Protein AF-A0A7C8NT06-F1 (afdb_monomer_lite)

Sequence (130 aa):
MTVEQVPHWVQPSHPNFITIKTYKEGSFSKYASASNPVPANTVVADFSAATPASEKAYSSVQVSETDHIELNSDLLYANHSCNPNVVFDTDKGEVRTGARYVPTKVLSGQFINSHIRRLQEKRDAAAGKA

Secondary structure (DSSP, 8-state):
--------S-SSSSTTTEEEEE-SSSTT-EEEEESS---TT-EEEESTT-EEESS--SSEEE-SSS-EEE--SGGGG----SS-SEEEETTTTEEEE-GGGS-HHHHHHS-TTHHHHHHHHHHHHHHTT-

Foldseek 3Di:
DAPDDDQPDDPQPQVQFWHKDACDDDPLRIAIDGPDDDDFFDWRFFQPVKDWDPDDHPQWDDLAPRTIIRSSHRCSRHDDDPQDQWDCDSVRRTIGGDPVPCDVVNCVVVPPCPRVVVVVVVVVVVVVPD

Radius of gyration: 16.79 Å; chains: 1; bounding box: 44×28×47 Å

Structure (mmCIF, N/CA/C/O backbone):
data_AF-A0A7C8NT06-F1
#
_entry.id   AF-A0A7C8NT06-F1
#
loop_
_atom_site.group_PDB
_atom_site.id
_atom_site.type_symbol
_atom_site.label_atom_id
_atom_site.label_alt_id
_atom_site.label_comp_id
_atom_site.label_asym_id
_atom_site.label_entity_id
_atom_site.label_seq_id
_atom_site.pdbx_PDB_ins_code
_atom_site.Cartn_x
_atom_site.Cartn_y
_atom_site.Cartn_z
_atom_site.occupancy
_atom_site.B_iso_or_equiv
_atom_site.auth_seq_id
_atom_site.auth_comp_id
_atom_site.auth_asym_id
_atom_site.auth_atom_id
_atom_site.pdbx_PDB_model_num
ATOM 1 N N . MET A 1 1 ? 0.494 15.078 12.364 1.00 44.00 1 MET A N 1
ATOM 2 C CA . MET A 1 1 ? 1.936 15.345 12.174 1.00 44.00 1 MET A CA 1
ATOM 3 C C . MET A 1 1 ? 2.430 14.355 11.132 1.00 44.00 1 MET A C 1
ATOM 5 O O . MET A 1 1 ? 2.066 13.193 11.230 1.00 44.00 1 MET A O 1
ATOM 9 N N . THR A 1 2 ? 3.131 14.787 10.085 1.00 51.34 2 THR A N 1
ATOM 10 C CA . THR A 1 2 ? 3.695 13.856 9.096 1.00 51.34 2 THR A CA 1
ATOM 11 C C . THR A 1 2 ? 4.958 13.250 9.687 1.00 51.34 2 THR A C 1
ATOM 13 O O . THR A 1 2 ? 5.985 13.921 9.743 1.00 51.34 2 THR A O 1
ATOM 16 N N . VAL A 1 3 ? 4.879 12.013 10.170 1.00 61.81 3 VAL A N 1
ATOM 17 C CA . VAL A 1 3 ? 6.087 11.218 10.395 1.00 61.81 3 VAL A CA 1
ATOM 18 C C . VAL A 1 3 ? 6.609 10.867 9.006 1.00 61.81 3 VAL A C 1
ATOM 20 O O . VAL A 1 3 ? 5.952 10.143 8.260 1.00 61.81 3 VAL A O 1
ATOM 23 N N . GLU A 1 4 ? 7.714 11.487 8.598 1.00 69.81 4 GLU A N 1
ATOM 24 C CA . GLU A 1 4 ? 8.359 11.152 7.332 1.00 69.81 4 GLU A CA 1
ATOM 25 C C . GLU A 1 4 ? 9.043 9.793 7.486 1.00 69.81 4 GLU A C 1
ATOM 27 O O . GLU A 1 4 ? 9.949 9.628 8.303 1.00 69.81 4 GLU A O 1
ATOM 32 N N . GLN A 1 5 ? 8.577 8.806 6.723 1.00 78.19 5 GLN A N 1
ATOM 33 C CA . GLN A 1 5 ? 9.195 7.488 6.684 1.00 78.19 5 GLN A CA 1
ATOM 34 C C . GLN A 1 5 ? 10.510 7.577 5.906 1.00 78.19 5 GLN A C 1
ATOM 36 O O . GLN A 1 5 ? 10.507 7.818 4.697 1.00 78.19 5 GLN A O 1
ATOM 41 N N . VAL A 1 6 ? 11.634 7.360 6.594 1.00 84.94 6 VAL A N 1
ATOM 42 C CA . VAL A 1 6 ? 12.932 7.141 5.947 1.00 84.94 6 VAL A CA 1
ATOM 43 C C . VAL A 1 6 ? 12.987 5.671 5.518 1.00 84.94 6 VAL A C 1
ATOM 45 O O . VAL A 1 6 ? 12.918 4.792 6.385 1.00 84.94 6 VAL A O 1
ATOM 48 N N . PRO A 1 7 ? 13.086 5.369 4.208 1.00 90.38 7 PRO A N 1
ATOM 49 C CA . PRO A 1 7 ? 13.133 3.990 3.745 1.00 90.38 7 PRO A CA 1
ATOM 50 C C . PRO A 1 7 ? 14.319 3.244 4.353 1.00 90.38 7 PRO A C 1
ATOM 52 O O . PRO A 1 7 ? 15.468 3.652 4.200 1.00 90.38 7 PRO A O 1
ATOM 55 N N . HIS A 1 8 ? 14.021 2.143 5.032 1.00 91.94 8 HIS A N 1
ATOM 56 C CA . HIS A 1 8 ? 15.000 1.269 5.686 1.00 91.94 8 HIS A CA 1
ATOM 57 C C . HIS A 1 8 ? 14.968 -0.163 5.122 1.00 91.94 8 HIS A C 1
ATOM 59 O O . HIS A 1 8 ? 15.708 -1.032 5.578 1.00 91.94 8 HIS A O 1
ATOM 65 N N . TRP A 1 9 ? 14.112 -0.415 4.130 1.00 93.12 9 TRP A N 1
ATOM 66 C CA . TRP A 1 9 ? 14.006 -1.676 3.401 1.00 93.12 9 TRP A CA 1
ATOM 67 C C . TRP A 1 9 ? 14.898 -1.688 2.157 1.00 93.12 9 TRP A C 1
ATOM 69 O O . TRP A 1 9 ? 15.344 -0.652 1.661 1.00 93.12 9 TRP A O 1
ATOM 79 N N . VAL A 1 10 ? 15.120 -2.885 1.612 1.00 91.19 10 VAL A N 1
ATOM 80 C CA . VAL A 1 10 ? 15.767 -3.059 0.307 1.00 91.19 10 VAL A CA 1
ATOM 81 C C . VAL A 1 10 ? 14.896 -2.430 -0.776 1.00 91.19 10 VAL A C 1
ATOM 83 O O . VAL A 1 10 ? 13.710 -2.735 -0.854 1.00 91.19 10 VAL A O 1
ATOM 86 N N . GLN A 1 11 ? 15.484 -1.586 -1.627 1.00 89.69 11 GLN A N 1
ATOM 87 C CA . GLN A 1 11 ? 14.797 -0.980 -2.769 1.00 89.69 11 GLN A CA 1
ATOM 88 C C . GLN A 1 11 ? 15.339 -1.533 -4.106 1.00 89.69 11 GLN A C 1
ATOM 90 O O . GLN A 1 11 ? 16.541 -1.415 -4.353 1.00 89.69 11 GLN A O 1
ATOM 95 N N . PRO A 1 12 ? 14.485 -2.086 -4.994 1.00 91.62 12 PRO A N 1
ATOM 96 C CA . PRO A 1 12 ? 13.050 -2.258 -4.805 1.00 91.62 12 PRO A CA 1
ATOM 97 C C . PRO A 1 12 ? 12.717 -3.435 -3.870 1.00 91.62 12 PRO A C 1
ATOM 99 O O . PRO A 1 12 ? 13.288 -4.515 -3.977 1.00 91.62 12 PRO A O 1
ATOM 102 N N . SER A 1 13 ? 11.738 -3.232 -2.997 1.00 94.50 13 SER A N 1
ATOM 103 C CA . SER A 1 13 ? 11.180 -4.230 -2.071 1.00 94.50 13 SER A CA 1
ATOM 104 C C . SE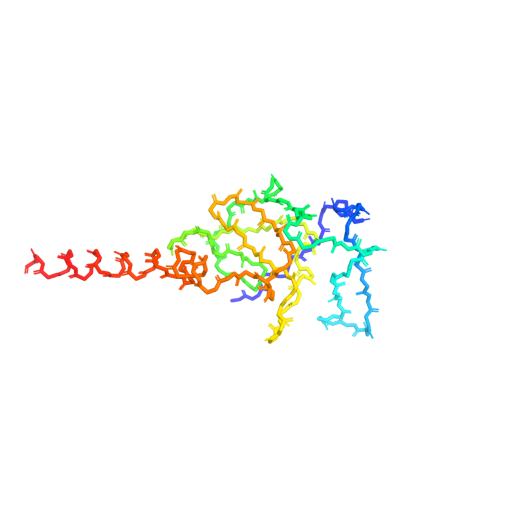R A 1 13 ? 10.423 -5.347 -2.793 1.00 94.50 13 SER A C 1
ATOM 106 O O . SER A 1 13 ? 10.355 -6.467 -2.302 1.00 94.50 13 SER A O 1
ATOM 108 N N . HIS A 1 14 ? 9.884 -5.053 -3.981 1.00 94.25 14 HIS A N 1
ATOM 109 C CA . HIS A 1 14 ? 9.115 -5.984 -4.809 1.00 94.25 14 HIS A CA 1
ATOM 110 C C . HIS A 1 14 ? 9.654 -5.980 -6.253 1.00 94.25 14 HIS A C 1
ATOM 112 O O . HIS A 1 14 ? 8.963 -5.526 -7.171 1.00 94.25 14 HIS A O 1
ATOM 118 N N . PRO A 1 15 ? 10.892 -6.461 -6.486 1.00 92.06 15 PRO A N 1
ATOM 119 C CA . PRO A 1 15 ? 11.623 -6.276 -7.749 1.00 92.06 15 PRO A CA 1
ATOM 120 C C . PRO A 1 15 ? 10.926 -6.868 -8.979 1.00 92.06 15 PRO A C 1
ATOM 122 O O . PRO A 1 15 ? 11.155 -6.410 -10.094 1.00 92.06 15 PRO A O 1
ATOM 125 N N . ASN A 1 16 ? 10.068 -7.872 -8.786 1.00 91.94 16 ASN A N 1
ATOM 126 C CA . ASN A 1 16 ? 9.370 -8.553 -9.878 1.00 91.94 16 ASN A CA 1
ATOM 127 C C . ASN A 1 16 ? 8.213 -7.735 -10.469 1.00 91.94 16 ASN A C 1
ATOM 129 O O . ASN A 1 16 ? 7.746 -8.056 -11.559 1.00 91.94 16 ASN A O 1
ATOM 133 N N . PHE A 1 17 ? 7.720 -6.726 -9.746 1.00 93.50 17 PHE A N 1
ATOM 134 C CA . PHE A 1 17 ? 6.528 -5.977 -10.147 1.00 93.50 17 PHE A CA 1
ATOM 135 C C . PHE A 1 17 ? 6.668 -4.468 -9.999 1.00 93.50 17 PHE A C 1
ATOM 137 O O . PHE A 1 17 ? 6.033 -3.740 -10.758 1.00 93.50 17 PHE A O 1
ATOM 144 N N . ILE A 1 18 ? 7.451 -3.981 -9.036 1.00 94.00 18 ILE A N 1
ATOM 145 C CA . ILE A 1 18 ? 7.495 -2.568 -8.661 1.00 94.00 18 ILE A CA 1
ATOM 146 C C . ILE A 1 18 ? 8.876 -1.992 -8.959 1.00 94.00 18 ILE A C 1
ATOM 148 O O . ILE A 1 18 ? 9.910 -2.515 -8.554 1.00 94.00 18 ILE A O 1
ATOM 152 N N . THR A 1 19 ? 8.884 -0.852 -9.639 1.00 94.50 19 THR A N 1
ATOM 153 C CA . THR A 1 19 ? 10.047 0.022 -9.799 1.00 94.50 19 THR A CA 1
ATOM 154 C C . THR A 1 19 ? 9.704 1.411 -9.277 1.00 94.50 19 THR A C 1
ATOM 156 O O . THR A 1 19 ? 8.618 1.930 -9.551 1.00 94.50 19 THR A O 1
ATOM 159 N N . ILE A 1 20 ? 10.637 2.038 -8.560 1.00 94.75 20 ILE A N 1
ATOM 160 C CA . ILE A 1 20 ? 10.482 3.407 -8.062 1.00 94.75 20 ILE A CA 1
ATOM 161 C C . ILE A 1 20 ? 11.117 4.398 -9.024 1.00 94.75 20 ILE A C 1
ATOM 163 O O . ILE A 1 20 ? 12.265 4.247 -9.435 1.00 94.75 20 ILE A O 1
ATOM 167 N N . LYS A 1 21 ? 10.351 5.428 -9.385 1.00 94.19 21 LYS A N 1
ATOM 168 C CA . LYS A 1 21 ? 10.781 6.496 -10.288 1.00 94.19 21 LYS A CA 1
ATOM 169 C C . LYS A 1 21 ? 10.697 7.840 -9.583 1.00 94.19 21 LYS A C 1
ATOM 171 O O . LYS A 1 21 ? 9.739 8.103 -8.863 1.00 94.19 21 LYS A O 1
ATOM 176 N N . THR A 1 22 ? 11.682 8.695 -9.834 1.00 94.75 22 THR A N 1
ATOM 177 C CA . THR A 1 22 ? 11.696 10.098 -9.406 1.00 94.75 22 THR A CA 1
ATOM 178 C C . THR A 1 22 ? 11.304 10.969 -10.603 1.00 94.75 22 THR A C 1
ATOM 180 O O . THR A 1 22 ? 11.871 10.794 -11.678 1.00 94.75 22 THR A O 1
ATOM 183 N N . TYR A 1 23 ? 10.335 11.878 -10.457 1.00 91.88 23 TYR A N 1
ATOM 184 C CA . TYR A 1 23 ? 9.879 12.760 -11.549 1.00 91.88 23 TYR A CA 1
ATOM 185 C C . TYR A 1 23 ? 10.267 14.234 -11.376 1.00 91.88 23 TYR A C 1
ATOM 187 O O . TYR A 1 23 ? 10.122 15.012 -12.316 1.00 91.88 23 TYR A O 1
ATOM 195 N N . LYS A 1 24 ? 10.731 14.630 -10.188 1.00 92.06 24 LYS A N 1
ATOM 196 C CA . LYS A 1 24 ? 11.224 15.981 -9.887 1.00 92.06 24 LYS A CA 1
ATOM 197 C C . LYS A 1 24 ? 12.176 15.953 -8.691 1.00 92.06 24 LYS A C 1
ATOM 199 O O . LYS A 1 24 ? 12.248 14.949 -7.997 1.00 92.06 24 LYS A O 1
ATOM 204 N N . GLU A 1 25 ? 12.838 17.064 -8.409 1.00 92.50 25 GLU A N 1
ATOM 205 C CA . GLU A 1 25 ? 13.602 17.242 -7.171 1.00 92.50 25 GLU A CA 1
ATOM 206 C C . GLU A 1 25 ? 12.689 17.579 -5.975 1.00 92.50 25 GLU A C 1
ATOM 208 O O . GLU A 1 25 ? 11.586 18.113 -6.139 1.00 92.50 25 GLU A O 1
ATOM 213 N N . GLY A 1 26 ? 13.160 17.286 -4.759 1.00 87.00 26 GLY A N 1
ATOM 214 C CA . GLY A 1 26 ? 12.484 17.641 -3.504 1.00 87.00 26 GLY A CA 1
ATOM 215 C C . GLY A 1 26 ? 11.385 16.667 -3.052 1.00 87.00 26 GLY A C 1
ATOM 216 O O . GLY A 1 26 ? 11.380 15.490 -3.414 1.00 87.00 26 GLY A O 1
ATOM 217 N N . SER A 1 27 ? 10.458 17.143 -2.213 1.00 83.62 27 SER A N 1
ATOM 218 C CA . SER A 1 27 ? 9.403 16.323 -1.594 1.00 83.62 27 SER A CA 1
ATOM 219 C C . SER A 1 27 ? 8.318 15.878 -2.583 1.00 83.62 27 SER A C 1
ATOM 221 O O . SER A 1 27 ? 8.031 16.555 -3.577 1.00 83.62 27 SER A O 1
ATOM 223 N N . PHE A 1 28 ? 7.670 14.744 -2.282 1.00 84.94 28 PHE A N 1
ATOM 224 C CA . PHE A 1 28 ? 6.600 14.150 -3.103 1.00 84.94 28 PHE A CA 1
ATOM 225 C C . PHE A 1 28 ? 7.021 13.933 -4.565 1.00 84.94 28 PHE A C 1
ATOM 227 O O . PHE A 1 28 ? 6.247 14.151 -5.495 1.00 84.94 28 PHE A O 1
ATOM 234 N N . SER A 1 29 ? 8.283 13.559 -4.768 1.00 90.94 29 SER A N 1
ATOM 235 C CA . SER A 1 29 ? 8.947 13.438 -6.069 1.00 90.94 29 SER A CA 1
ATOM 236 C C . SER A 1 29 ? 8.963 12.028 -6.645 1.00 90.94 29 SER A C 1
ATOM 238 O O . SER A 1 29 ? 9.413 11.839 -7.775 1.00 90.94 29 SER A O 1
ATOM 240 N N . LYS A 1 30 ? 8.511 11.031 -5.883 1.00 93.12 30 LYS A N 1
ATOM 241 C CA . LYS A 1 30 ? 8.633 9.614 -6.229 1.00 93.12 30 LYS A CA 1
ATOM 242 C C . LYS A 1 30 ? 7.272 8.975 -6.480 1.00 93.12 30 LYS A C 1
ATOM 244 O O . LYS A 1 30 ? 6.255 9.425 -5.954 1.00 93.12 30 LYS A O 1
ATOM 249 N N . TYR A 1 31 ? 7.260 7.930 -7.298 1.00 93.94 31 TYR A N 1
ATOM 250 C CA . TYR A 1 31 ? 6.083 7.102 -7.537 1.00 93.94 31 TYR A CA 1
ATOM 251 C C . TYR A 1 31 ? 6.473 5.660 -7.864 1.00 93.94 31 TYR A C 1
ATOM 253 O O . TYR A 1 31 ? 7.517 5.406 -8.475 1.00 93.94 31 TYR A O 1
ATOM 261 N N . ALA A 1 32 ? 5.609 4.726 -7.475 1.00 94.75 32 ALA A N 1
ATOM 262 C CA . ALA A 1 32 ? 5.689 3.327 -7.863 1.00 94.75 32 ALA A CA 1
ATOM 263 C C . ALA A 1 32 ? 5.115 3.116 -9.274 1.00 94.75 32 ALA A C 1
ATOM 265 O O . ALA A 1 32 ? 4.053 3.634 -9.626 1.00 94.75 32 ALA A O 1
ATOM 266 N N . SER A 1 33 ? 5.823 2.346 -10.095 1.00 94.25 33 SER A N 1
ATOM 267 C CA . SER A 1 33 ? 5.434 2.000 -11.462 1.00 94.25 33 SER A CA 1
ATOM 268 C C . SER A 1 33 ? 5.670 0.514 -11.699 1.00 94.25 33 SER A C 1
ATOM 270 O O . SER A 1 33 ? 6.612 -0.053 -11.148 1.00 94.25 33 SER A O 1
ATOM 272 N N . ALA A 1 34 ? 4.829 -0.112 -12.523 1.00 92.44 34 ALA A N 1
ATOM 273 C CA . ALA A 1 34 ? 5.037 -1.501 -12.896 1.00 92.44 34 ALA A CA 1
ATOM 274 C C . ALA A 1 34 ? 6.314 -1.647 -13.742 1.00 92.44 34 ALA A C 1
ATOM 276 O O . ALA A 1 34 ? 6.528 -0.867 -14.674 1.00 92.44 34 ALA A O 1
ATOM 277 N N . SER A 1 35 ? 7.142 -2.647 -13.440 1.00 87.62 35 SER A N 1
ATOM 278 C CA . SER A 1 35 ? 8.340 -2.992 -14.228 1.00 87.62 35 SER A CA 1
ATOM 279 C C . SER A 1 35 ? 7.998 -3.588 -15.599 1.00 87.62 35 SER A C 1
ATOM 281 O O . SER A 1 35 ? 8.758 -3.453 -16.555 1.00 87.62 35 SER A O 1
ATOM 283 N N . ASN A 1 36 ? 6.837 -4.232 -15.703 1.00 88.50 36 ASN A N 1
ATOM 284 C CA . ASN A 1 36 ? 6.341 -4.950 -16.875 1.00 88.50 36 ASN A CA 1
ATOM 285 C C . ASN A 1 36 ? 4.804 -4.918 -16.900 1.00 88.50 36 ASN A C 1
ATOM 287 O O . ASN A 1 36 ? 4.183 -4.603 -15.883 1.00 88.50 36 ASN A O 1
ATOM 291 N N . PRO A 1 37 ? 4.157 -5.260 -18.031 1.00 91.44 37 PRO A N 1
ATOM 292 C CA . PRO A 1 37 ? 2.719 -5.498 -18.048 1.00 91.44 37 PRO A CA 1
ATOM 293 C C . PRO A 1 37 ? 2.327 -6.540 -16.994 1.00 91.44 37 PRO A C 1
ATOM 295 O O . PRO A 1 37 ? 2.951 -7.600 -16.903 1.00 91.44 37 PRO A O 1
ATOM 298 N N . VAL A 1 38 ? 1.291 -6.235 -16.212 1.00 91.62 38 VAL A N 1
ATOM 299 C CA . VAL A 1 38 ? 0.765 -7.123 -15.170 1.00 91.62 38 VAL A CA 1
ATOM 300 C C . VAL A 1 38 ? -0.698 -7.447 -15.490 1.00 91.62 38 VAL A C 1
ATOM 302 O O . VAL A 1 38 ? -1.491 -6.514 -15.662 1.00 91.62 38 VAL A O 1
ATOM 305 N N . PRO A 1 39 ? -1.090 -8.732 -15.580 1.00 90.81 39 PRO A N 1
ATOM 306 C CA . PRO A 1 39 ? -2.486 -9.119 -15.774 1.00 90.81 39 PRO A CA 1
ATOM 307 C C . PRO A 1 39 ? -3.387 -8.587 -14.657 1.00 90.81 39 PRO A C 1
ATOM 309 O O . PRO A 1 39 ? -2.930 -8.389 -13.532 1.00 90.81 39 PRO A O 1
ATOM 312 N N . ALA A 1 40 ? -4.678 -8.394 -14.937 1.00 88.50 40 ALA A N 1
ATOM 313 C CA . ALA A 1 40 ? -5.661 -8.079 -13.900 1.00 88.50 40 ALA A CA 1
ATOM 314 C C . ALA A 1 40 ? -5.759 -9.216 -12.867 1.00 88.50 40 ALA A C 1
ATOM 316 O O . ALA A 1 40 ? -5.511 -10.373 -13.200 1.00 88.50 40 ALA A O 1
ATOM 317 N N . ASN A 1 41 ? -6.163 -8.891 -11.634 1.00 87.94 41 ASN A N 1
ATOM 318 C CA . ASN A 1 41 ? -6.309 -9.854 -10.543 1.00 87.94 41 ASN A CA 1
ATOM 319 C C . ASN A 1 41 ? -4.988 -10.558 -10.165 1.00 87.94 41 ASN A C 1
ATOM 321 O O . ASN A 1 41 ? -5.009 -11.699 -9.716 1.00 87.94 41 ASN A O 1
ATOM 325 N N . THR A 1 42 ? -3.844 -9.886 -10.307 1.00 92.88 42 THR A N 1
ATOM 326 C CA . THR A 1 42 ? -2.522 -10.400 -9.903 1.00 92.88 42 THR A CA 1
ATOM 327 C C . THR A 1 42 ? -2.104 -9.771 -8.582 1.00 92.88 42 THR A C 1
ATOM 329 O O . THR A 1 42 ? -2.204 -8.552 -8.442 1.00 92.88 42 THR A O 1
ATOM 332 N N . VAL A 1 43 ? -1.623 -10.573 -7.631 1.00 94.12 43 VAL A N 1
ATOM 333 C CA . VAL A 1 43 ? -0.988 -10.062 -6.405 1.00 94.12 43 VAL A CA 1
ATOM 334 C C . VAL A 1 43 ? 0.402 -9.552 -6.757 1.00 94.12 43 VAL A C 1
ATOM 336 O O . VAL A 1 43 ? 1.201 -10.297 -7.318 1.00 94.12 43 VAL A O 1
ATOM 339 N N . VAL A 1 44 ? 0.673 -8.283 -6.463 1.00 95.56 44 VAL A N 1
ATOM 340 C CA . VAL A 1 44 ? 1.943 -7.614 -6.797 1.00 95.56 44 VAL A CA 1
ATOM 341 C C . VAL A 1 44 ? 2.773 -7.248 -5.572 1.00 95.56 44 VAL A C 1
ATOM 343 O O . VAL A 1 44 ? 3.967 -6.990 -5.709 1.00 95.56 44 VAL A O 1
ATOM 346 N N . ALA A 1 45 ? 2.151 -7.232 -4.396 1.00 95.75 45 ALA A N 1
ATOM 347 C CA . ALA A 1 45 ? 2.796 -7.030 -3.107 1.00 95.75 45 ALA A CA 1
ATOM 348 C C . ALA A 1 45 ? 1.925 -7.614 -1.989 1.00 95.75 45 ALA A C 1
ATOM 350 O O . ALA A 1 45 ? 0.726 -7.828 -2.185 1.00 95.75 45 ALA A O 1
ATOM 351 N N . ASP A 1 46 ? 2.520 -7.820 -0.820 1.00 94.81 46 ASP A N 1
ATOM 352 C CA . ASP A 1 46 ? 1.830 -8.210 0.407 1.00 94.81 46 ASP A CA 1
ATOM 353 C C . ASP A 1 46 ? 2.262 -7.326 1.587 1.00 94.81 46 ASP A C 1
ATOM 355 O O . ASP A 1 46 ? 3.142 -6.471 1.463 1.00 94.81 46 ASP A O 1
ATOM 359 N N . PHE A 1 47 ? 1.583 -7.472 2.723 1.00 95.38 47 PHE A N 1
ATOM 360 C CA . PHE A 1 47 ? 1.840 -6.693 3.935 1.00 95.38 47 PHE A CA 1
ATOM 361 C C . PHE A 1 47 ? 2.770 -7.429 4.912 1.00 95.38 47 PHE A C 1
ATOM 363 O O . PHE A 1 47 ? 2.767 -7.123 6.100 1.00 95.38 47 PHE A O 1
ATOM 370 N N . SER A 1 48 ? 3.573 -8.397 4.456 1.00 95.12 48 SER A N 1
ATOM 371 C CA . SER A 1 48 ? 4.438 -9.198 5.342 1.00 95.12 48 SER A CA 1
ATOM 372 C C . SER A 1 48 ? 5.486 -8.375 6.099 1.00 95.12 48 SER A C 1
ATOM 374 O O . SER A 1 48 ? 5.858 -8.738 7.212 1.00 95.12 48 SER A O 1
ATOM 376 N N . ALA A 1 49 ? 5.939 -7.257 5.526 1.00 96.00 49 ALA A N 1
ATOM 377 C CA . ALA A 1 49 ? 6.865 -6.321 6.167 1.00 96.00 49 ALA A CA 1
ATOM 378 C C . ALA A 1 49 ? 6.167 -5.304 7.090 1.00 96.00 49 ALA A C 1
ATOM 380 O O . ALA A 1 49 ? 6.835 -4.513 7.764 1.00 96.00 49 ALA A O 1
ATOM 381 N N . ALA A 1 50 ? 4.833 -5.284 7.103 1.00 96.62 50 ALA A N 1
ATOM 382 C CA . ALA A 1 50 ? 4.094 -4.254 7.799 1.00 96.62 50 ALA A CA 1
ATOM 383 C C . ALA A 1 50 ? 4.169 -4.416 9.320 1.00 96.62 50 ALA A C 1
ATOM 385 O O . ALA A 1 50 ? 4.126 -5.521 9.861 1.00 96.62 50 ALA A O 1
ATOM 386 N N . THR A 1 51 ? 4.229 -3.289 10.021 1.00 96.38 51 THR A N 1
ATOM 387 C CA . THR A 1 51 ? 4.228 -3.237 11.488 1.00 96.38 51 THR A CA 1
ATOM 388 C C . THR A 1 51 ? 3.108 -2.336 11.986 1.00 96.38 51 THR A C 1
ATOM 390 O O . THR A 1 51 ? 2.773 -1.375 11.291 1.00 96.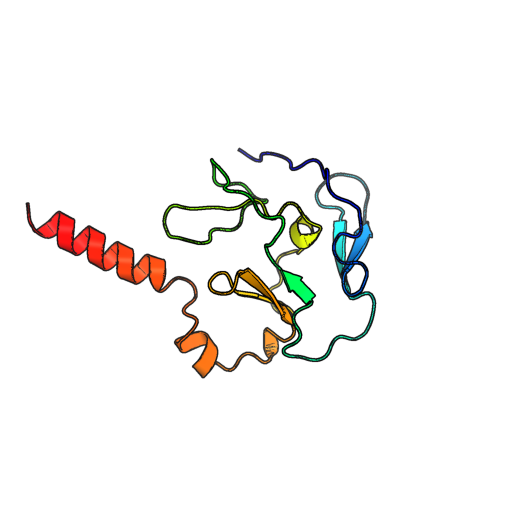38 51 THR A O 1
ATOM 393 N N . PRO A 1 52 ? 2.557 -2.569 13.192 1.00 96.31 52 PRO A N 1
ATOM 394 C CA . PRO A 1 52 ? 1.602 -1.647 13.794 1.00 96.31 52 PRO A CA 1
ATOM 395 C C . PRO A 1 52 ? 2.150 -0.217 13.836 1.00 96.31 52 PRO A C 1
ATOM 397 O O . PRO A 1 52 ? 3.297 0.008 14.225 1.00 96.31 52 PRO A O 1
ATOM 400 N N . ALA A 1 53 ? 1.325 0.743 13.438 1.00 93.94 53 ALA A N 1
ATOM 401 C CA . ALA A 1 53 ? 1.604 2.163 13.555 1.00 93.94 53 ALA A CA 1
ATOM 402 C C . ALA A 1 53 ? 0.907 2.693 14.809 1.00 93.94 53 ALA A C 1
ATOM 404 O O . ALA A 1 53 ? -0.296 2.503 14.981 1.00 93.94 53 ALA A O 1
ATOM 405 N N . SER A 1 54 ? 1.651 3.376 15.678 1.00 90.75 54 SER A N 1
ATOM 406 C CA . SER A 1 54 ? 1.088 3.962 16.900 1.00 90.75 54 SER A CA 1
ATOM 407 C C . SER A 1 54 ? 0.205 5.181 16.630 1.00 90.75 54 SER A C 1
ATOM 409 O O . SER A 1 54 ? -0.586 5.560 17.483 1.00 90.75 54 SER A O 1
ATOM 411 N N . GLU A 1 55 ? 0.358 5.814 15.465 1.00 89.12 55 GLU A N 1
ATOM 412 C CA . GLU A 1 55 ? -0.311 7.058 15.097 1.00 89.12 55 GLU A CA 1
ATOM 413 C C . GLU A 1 55 ? -0.710 7.035 13.619 1.00 89.12 55 GLU A C 1
ATOM 415 O O . GLU A 1 55 ? -0.006 6.480 12.771 1.00 89.12 55 GLU A O 1
ATOM 420 N N . LYS A 1 56 ? -1.810 7.716 13.284 1.00 90.19 56 LYS A N 1
ATOM 421 C CA . LYS A 1 56 ? -2.194 7.941 11.888 1.00 90.19 56 LYS A CA 1
ATOM 422 C C . LYS A 1 56 ? -1.198 8.889 11.216 1.00 90.19 56 LYS A C 1
ATOM 424 O O . LYS A 1 56 ? -1.088 10.061 11.581 1.00 90.19 56 LYS A O 1
ATOM 429 N N . ALA A 1 57 ? -0.567 8.410 10.154 1.00 89.12 57 ALA A N 1
ATOM 430 C CA . ALA A 1 57 ? 0.343 9.175 9.311 1.00 89.12 57 ALA A CA 1
ATOM 431 C C . ALA A 1 57 ? -0.083 9.124 7.838 1.00 89.12 57 ALA A C 1
ATOM 433 O O . ALA A 1 57 ? -0.904 8.300 7.438 1.00 89.12 57 ALA A O 1
ATOM 434 N N . TYR A 1 58 ? 0.506 10.003 7.023 1.00 87.94 58 TYR A N 1
ATOM 435 C CA . TYR A 1 58 ? 0.342 9.972 5.565 1.00 87.94 58 TYR A CA 1
ATOM 436 C C . TYR A 1 58 ? 0.786 8.626 4.962 1.00 87.94 58 TYR A C 1
ATOM 438 O O . TYR A 1 58 ? 0.185 8.162 4.001 1.00 87.94 58 TYR A O 1
ATOM 446 N N . SER A 1 59 ? 1.815 8.004 5.542 1.00 90.81 59 SER A N 1
ATOM 447 C CA . SER A 1 59 ? 2.360 6.701 5.146 1.00 90.81 59 SER A CA 1
ATOM 448 C C . SER A 1 59 ? 1.569 5.500 5.670 1.00 90.81 59 SER A C 1
ATOM 450 O O . SER A 1 59 ? 1.669 4.415 5.102 1.00 90.81 59 SER A O 1
ATOM 452 N N . SER A 1 60 ? 0.785 5.687 6.737 1.00 93.31 60 SER A N 1
ATOM 453 C CA . SER A 1 60 ? 0.092 4.586 7.401 1.00 93.31 60 SER A CA 1
ATOM 454 C C . SER A 1 60 ? -1.152 4.137 6.632 1.00 93.31 60 SER A C 1
ATOM 456 O O . SER A 1 60 ? -1.900 4.964 6.102 1.00 93.31 60 SER A O 1
ATOM 458 N N . VAL A 1 61 ? -1.437 2.838 6.661 1.00 93.38 61 VAL A N 1
ATOM 459 C CA . VAL A 1 61 ? -2.691 2.258 6.164 1.00 93.38 61 VAL A CA 1
ATOM 460 C C . VAL A 1 61 ? -3.544 1.827 7.346 1.00 93.38 61 VAL A C 1
ATOM 462 O O . VAL A 1 61 ? -3.079 1.102 8.219 1.00 93.38 61 VAL A O 1
ATOM 465 N N . GLN A 1 62 ? -4.798 2.269 7.373 1.00 92.19 62 GLN A N 1
ATOM 466 C CA . GLN A 1 62 ? -5.773 1.785 8.344 1.00 92.19 62 GLN A CA 1
ATOM 467 C C . GLN A 1 62 ? -6.208 0.366 7.960 1.00 92.19 62 GLN A C 1
ATOM 469 O O . GLN A 1 62 ? -6.675 0.156 6.842 1.00 92.19 62 GLN A O 1
ATOM 474 N N . VAL A 1 63 ? -6.058 -0.591 8.875 1.00 90.12 63 VAL A N 1
ATOM 475 C CA . VAL A 1 63 ? -6.411 -2.008 8.649 1.00 90.12 63 VAL A CA 1
ATOM 476 C C . VAL A 1 63 ? -7.554 -2.487 9.536 1.00 90.12 63 VAL A C 1
ATOM 478 O O . VAL A 1 63 ? -8.177 -3.501 9.239 1.00 90.12 63 VAL A O 1
ATOM 481 N N . SER A 1 64 ? -7.873 -1.739 10.592 1.00 84.50 64 SER A N 1
ATOM 482 C CA . SER A 1 64 ? -9.074 -1.915 11.410 1.00 84.50 64 SER A CA 1
ATOM 483 C C . SER A 1 64 ? -9.605 -0.542 11.845 1.00 84.50 64 SER A C 1
ATOM 485 O O . SER A 1 64 ? -9.070 0.494 11.459 1.00 84.50 64 SER A O 1
ATOM 487 N N . GLU A 1 65 ? -10.666 -0.488 12.649 1.00 78.62 65 GLU A N 1
ATOM 488 C CA . GLU A 1 65 ? -11.178 0.785 13.185 1.00 78.62 65 GLU A CA 1
ATOM 489 C C . GLU A 1 65 ? -10.141 1.591 13.959 1.00 78.62 65 GLU A C 1
ATOM 491 O O . GLU A 1 65 ? -10.087 2.814 13.835 1.00 78.62 65 GLU A O 1
ATOM 496 N N . THR A 1 66 ? -9.336 0.899 14.756 1.00 83.88 66 THR A N 1
ATOM 497 C CA . THR A 1 66 ? -8.389 1.507 15.689 1.00 83.88 66 THR A CA 1
ATOM 498 C C . THR A 1 66 ? -6.951 1.324 15.246 1.00 83.88 66 THR A C 1
ATOM 500 O O . THR A 1 66 ? -6.082 2.047 15.726 1.00 83.88 66 THR A O 1
ATOM 503 N N . ASP A 1 67 ? -6.702 0.392 14.325 1.00 89.62 67 ASP A N 1
ATOM 504 C CA . ASP A 1 67 ? -5.354 -0.057 14.028 1.00 89.62 67 ASP A CA 1
ATOM 505 C C . ASP A 1 67 ? -4.900 0.437 12.662 1.00 89.62 67 ASP A C 1
ATOM 507 O O . ASP A 1 67 ? -5.575 0.309 11.632 1.00 89.62 67 ASP A O 1
ATOM 511 N N . HIS A 1 68 ? -3.694 0.980 12.677 1.00 94.44 68 HIS A N 1
ATOM 512 C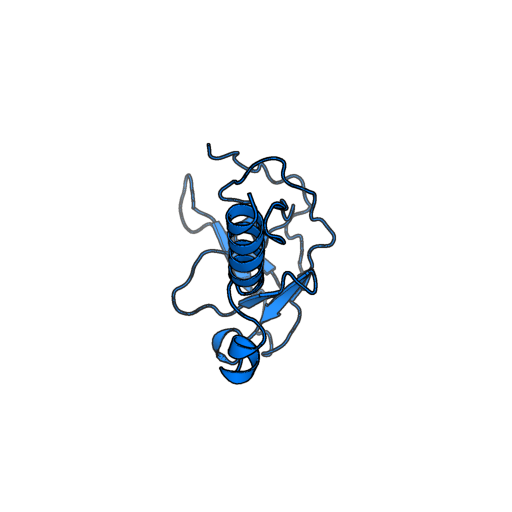 CA . HIS A 1 68 ? -2.950 1.365 11.500 1.00 94.44 68 HIS A CA 1
ATOM 513 C C . HIS A 1 68 ? -1.689 0.513 11.404 1.00 94.44 68 HIS A C 1
ATOM 515 O O . HIS A 1 68 ? -1.176 0.017 12.407 1.00 94.44 68 HIS A O 1
ATOM 521 N N . ILE A 1 69 ? -1.170 0.377 10.191 1.00 95.38 69 ILE A N 1
ATOM 522 C CA . ILE A 1 69 ? 0.134 -0.219 9.921 1.00 95.38 69 ILE A CA 1
ATOM 523 C C . ILE A 1 69 ? 1.002 0.745 9.125 1.00 95.38 69 ILE A C 1
ATOM 525 O O . ILE A 1 69 ? 0.502 1.510 8.299 1.00 95.38 69 ILE A O 1
ATOM 529 N N . GLU A 1 70 ? 2.307 0.672 9.343 1.00 96.00 70 GLU A N 1
ATOM 530 C CA . GLU A 1 70 ? 3.300 1.133 8.380 1.00 96.00 70 GLU A CA 1
ATOM 531 C C . GLU A 1 70 ? 3.667 -0.049 7.490 1.00 96.00 70 GLU A C 1
ATOM 533 O O . GLU A 1 70 ? 3.981 -1.127 7.990 1.00 96.00 70 GLU A O 1
ATOM 538 N N . LEU A 1 71 ? 3.606 0.133 6.170 1.00 95.88 71 LEU A N 1
ATOM 539 C CA . LEU A 1 71 ? 3.825 -0.957 5.211 1.00 95.88 71 LEU A CA 1
ATOM 540 C C . LEU A 1 71 ? 5.296 -1.372 5.085 1.00 95.88 71 LEU A C 1
ATOM 542 O O . LEU A 1 71 ? 5.567 -2.43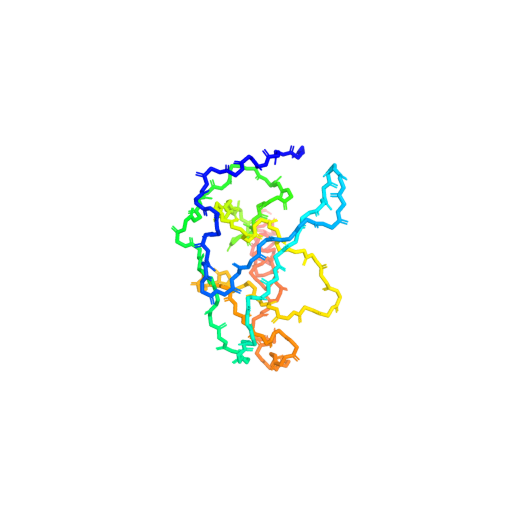9 4.538 1.00 95.88 71 LEU A O 1
ATOM 546 N N . ASN A 1 72 ? 6.225 -0.509 5.517 1.00 95.62 72 ASN A N 1
ATOM 547 C CA . ASN A 1 72 ? 7.680 -0.706 5.470 1.00 95.62 72 ASN A CA 1
ATOM 548 C C . ASN A 1 72 ? 8.189 -1.264 4.128 1.00 95.62 72 ASN A C 1
ATOM 550 O O . ASN A 1 72 ? 9.030 -2.161 4.071 1.00 95.62 72 ASN A O 1
ATOM 554 N N . SER A 1 73 ? 7.640 -0.748 3.030 1.00 96.00 73 SER A N 1
ATOM 555 C CA . SER A 1 73 ? 7.955 -1.181 1.673 1.00 96.00 73 SER A CA 1
ATOM 556 C C . SER A 1 73 ? 7.746 -0.046 0.677 1.00 96.00 73 SER A C 1
ATOM 558 O O . SER A 1 73 ? 7.213 1.019 1.000 1.00 96.00 73 SER A O 1
ATOM 560 N N . ASP A 1 74 ? 8.111 -0.286 -0.580 1.00 95.12 74 ASP A N 1
ATOM 561 C CA . ASP A 1 74 ? 7.938 0.682 -1.668 1.00 95.12 74 ASP A CA 1
ATOM 562 C C . ASP A 1 74 ? 6.482 1.035 -1.975 1.00 95.12 74 ASP A C 1
ATOM 564 O O . ASP A 1 74 ? 6.228 1.976 -2.731 1.00 95.12 74 ASP A O 1
ATOM 568 N N . LEU A 1 75 ? 5.523 0.339 -1.356 1.00 95.19 75 LEU A N 1
ATOM 569 C CA . LEU A 1 75 ? 4.126 0.757 -1.328 1.00 95.19 75 LEU A CA 1
ATOM 570 C C . LEU A 1 75 ? 3.943 2.154 -0.713 1.00 95.19 75 LEU A C 1
ATOM 572 O O . LEU A 1 75 ? 2.959 2.812 -1.035 1.00 95.19 75 LEU A O 1
ATOM 576 N N . LEU A 1 76 ? 4.916 2.659 0.060 1.00 93.75 76 LEU A N 1
ATOM 577 C CA . LEU A 1 76 ? 4.997 4.068 0.470 1.00 93.75 76 LEU A CA 1
ATOM 578 C C . LEU A 1 76 ? 4.863 5.042 -0.717 1.00 93.75 76 LEU A C 1
ATOM 580 O O . LEU A 1 76 ? 4.340 6.144 -0.568 1.00 93.75 76 LEU A O 1
ATOM 584 N N . TYR A 1 77 ? 5.339 4.648 -1.901 1.00 94.06 77 TYR A N 1
ATOM 585 C CA . TYR A 1 77 ? 5.305 5.466 -3.115 1.00 94.06 77 TYR A CA 1
ATOM 586 C C . TYR A 1 77 ? 4.089 5.178 -4.010 1.00 94.06 77 TYR A C 1
ATOM 588 O O . TYR A 1 77 ? 4.042 5.635 -5.159 1.00 94.06 77 TYR A O 1
ATOM 596 N N . ALA A 1 78 ? 3.109 4.410 -3.524 1.00 94.38 78 ALA A N 1
ATOM 597 C CA . ALA A 1 78 ? 1.828 4.241 -4.195 1.00 94.38 78 ALA A CA 1
ATOM 598 C C . ALA A 1 78 ? 1.002 5.527 -4.052 1.00 94.38 78 ALA A C 1
ATOM 600 O O . ALA A 1 78 ? 0.462 5.840 -2.994 1.00 94.38 78 ALA A O 1
ATOM 601 N N . ASN A 1 79 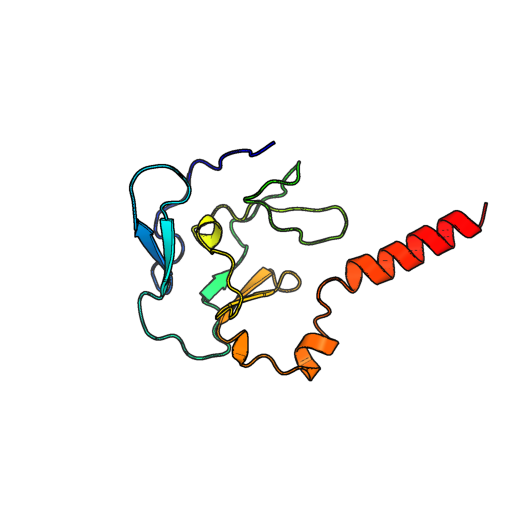? 0.908 6.288 -5.140 1.00 91.69 79 ASN A N 1
ATOM 602 C CA . ASN A 1 79 ? 0.193 7.559 -5.141 1.00 91.69 79 ASN A CA 1
ATOM 603 C C . ASN A 1 79 ? -1.315 7.376 -5.355 1.00 91.69 79 ASN A C 1
ATOM 605 O O . ASN A 1 79 ? -1.771 6.444 -6.021 1.00 91.69 79 ASN A O 1
ATOM 609 N N . HIS A 1 80 ? -2.091 8.326 -4.835 1.00 89.75 80 HIS A N 1
ATOM 610 C CA . HIS A 1 80 ? -3.531 8.404 -5.060 1.00 89.75 80 HIS A CA 1
ATOM 611 C C . HIS A 1 80 ? -3.863 8.658 -6.542 1.00 89.75 80 HIS A C 1
ATOM 613 O O . HIS A 1 80 ? -3.208 9.457 -7.211 1.00 89.75 80 HIS A O 1
ATOM 619 N N . SER A 1 81 ? -4.916 8.010 -7.045 1.00 86.81 81 SER A N 1
ATOM 620 C CA . SER A 1 81 ? -5.419 8.187 -8.410 1.00 86.81 81 SER A CA 1
ATOM 621 C C . SER A 1 81 ? -6.944 8.151 -8.432 1.00 86.81 81 SER A C 1
ATOM 623 O O . SER A 1 81 ? -7.554 7.293 -7.795 1.00 86.81 81 SER A O 1
ATOM 625 N N . CYS A 1 82 ? -7.556 9.019 -9.242 1.00 85.44 82 CYS A N 1
ATOM 626 C CA . CYS A 1 82 ? -8.993 8.984 -9.538 1.00 85.44 82 CYS A CA 1
ATOM 627 C C . CYS A 1 82 ? -9.395 7.791 -10.427 1.00 85.44 82 CYS A C 1
ATOM 629 O O . CYS A 1 82 ? -10.575 7.484 -10.557 1.00 85.44 82 CYS A O 1
ATOM 631 N N . ASN A 1 83 ? -8.422 7.127 -11.056 1.00 82.25 83 ASN A N 1
ATOM 632 C CA . ASN A 1 83 ? -8.606 5.896 -11.820 1.00 82.25 83 ASN A CA 1
ATOM 633 C C . ASN A 1 83 ? -7.512 4.898 -11.401 1.00 82.25 83 ASN A C 1
ATOM 635 O O . ASN A 1 83 ? -6.483 4.788 -12.080 1.00 82.25 83 ASN A O 1
ATOM 639 N N . PRO A 1 84 ? -7.657 4.252 -10.230 1.00 89.38 84 PRO A N 1
ATOM 640 C CA . PRO A 1 84 ? -6.631 3.372 -9.692 1.00 89.38 84 PRO A CA 1
ATOM 641 C C . PRO A 1 84 ? -6.477 2.112 -10.549 1.00 89.38 84 PRO A C 1
ATOM 643 O O . PRO A 1 84 ? -7.418 1.631 -11.183 1.00 89.38 84 PRO A O 1
ATOM 646 N N . ASN A 1 85 ? -5.272 1.551 -10.550 1.00 91.00 85 ASN A N 1
ATOM 647 C CA . ASN A 1 85 ? -4.949 0.290 -11.222 1.00 91.00 85 ASN A CA 1
ATOM 648 C C . ASN A 1 85 ? -4.683 -0.863 -10.240 1.00 91.00 85 ASN A C 1
ATOM 650 O O . ASN A 1 85 ? -4.658 -2.017 -10.671 1.00 91.00 85 ASN A O 1
ATOM 654 N N . VAL A 1 86 ? -4.563 -0.572 -8.942 1.00 92.75 86 VAL A N 1
ATOM 655 C CA . VAL A 1 86 ? -4.370 -1.541 -7.859 1.00 92.75 86 VAL A CA 1
ATOM 656 C C . VAL A 1 86 ? -5.360 -1.317 -6.717 1.00 92.75 86 VAL A C 1
ATOM 658 O O . VAL A 1 86 ? -5.868 -0.210 -6.538 1.00 92.75 86 VAL A O 1
ATOM 661 N N . VAL A 1 87 ? -5.629 -2.373 -5.955 1.00 91.12 87 VAL A N 1
ATOM 662 C CA . VAL A 1 87 ? -6.424 -2.372 -4.724 1.00 91.12 87 VAL A CA 1
ATOM 663 C C . VAL A 1 87 ? -5.539 -2.846 -3.582 1.00 91.12 87 VAL A C 1
ATOM 665 O O . VAL A 1 87 ? -4.827 -3.835 -3.739 1.00 91.12 87 VAL A O 1
ATOM 668 N N . PHE A 1 88 ? -5.608 -2.148 -2.453 1.00 92.50 88 PHE A N 1
ATOM 669 C CA . PHE A 1 88 ? -5.065 -2.598 -1.177 1.00 92.50 88 PHE A CA 1
ATOM 670 C C . PHE A 1 88 ? -6.177 -3.382 -0.473 1.00 92.50 88 PHE A C 1
ATOM 672 O O . PHE A 1 88 ? -7.175 -2.794 -0.059 1.00 92.50 88 PHE A O 1
ATOM 679 N N . ASP A 1 89 ? -6.043 -4.703 -0.412 1.00 90.19 89 ASP A N 1
ATOM 680 C CA . ASP A 1 89 ? -6.984 -5.605 0.253 1.00 90.19 89 ASP A CA 1
ATOM 681 C C . ASP A 1 89 ? -6.469 -5.850 1.678 1.00 90.19 89 ASP A C 1
ATOM 683 O O . ASP A 1 89 ? -5.582 -6.673 1.905 1.00 90.19 89 ASP A O 1
ATOM 687 N N . THR A 1 90 ? -6.977 -5.070 2.635 1.00 89.31 90 THR A N 1
ATOM 688 C CA . THR A 1 90 ? -6.538 -5.112 4.039 1.00 89.31 90 THR A CA 1
ATOM 689 C C . THR A 1 90 ? -6.999 -6.365 4.771 1.00 89.31 90 THR A C 1
ATOM 691 O O . THR A 1 90 ? -6.339 -6.769 5.722 1.00 89.31 90 THR A O 1
ATOM 694 N N . ASP A 1 91 ? -8.080 -7.006 4.315 1.00 85.38 91 ASP A N 1
ATOM 695 C CA . ASP A 1 91 ? -8.571 -8.260 4.897 1.00 85.38 91 ASP A CA 1
ATOM 696 C C . ASP A 1 91 ? -7.609 -9.416 4.592 1.00 85.38 91 ASP A C 1
ATOM 698 O O . ASP A 1 91 ? -7.422 -10.316 5.411 1.00 85.38 91 ASP A O 1
ATOM 702 N N . LYS A 1 92 ? -6.988 -9.393 3.407 1.00 88.50 92 LYS A N 1
ATOM 703 C CA . LYS A 1 92 ? -5.994 -10.390 2.982 1.00 88.50 92 LYS A CA 1
ATOM 704 C C . LYS A 1 92 ? -4.547 -9.968 3.207 1.00 88.50 92 LYS A C 1
ATOM 706 O O . LYS A 1 92 ? -3.660 -10.811 3.118 1.00 88.50 92 LYS A O 1
ATOM 711 N N . GLY A 1 93 ? -4.305 -8.685 3.452 1.00 92.38 93 GLY A N 1
ATOM 712 C CA . GLY A 1 93 ? -2.963 -8.125 3.558 1.00 92.38 93 GLY A CA 1
ATOM 713 C C . GLY A 1 93 ? -2.194 -8.153 2.235 1.00 92.38 93 GLY A C 1
ATOM 714 O O . GLY A 1 93 ? -1.011 -8.482 2.226 1.00 92.38 93 GLY A O 1
ATOM 715 N N . GLU A 1 94 ? -2.857 -7.857 1.113 1.00 94.69 94 GLU A N 1
ATOM 716 C CA . GLU A 1 94 ? -2.253 -7.912 -0.225 1.00 94.69 94 GLU A CA 1
ATOM 717 C C . GLU A 1 94 ? -2.554 -6.669 -1.074 1.00 94.69 94 GLU A C 1
ATOM 719 O O . GLU A 1 94 ? -3.553 -5.974 -0.881 1.00 94.69 94 GLU A O 1
ATOM 724 N N . VAL A 1 95 ? -1.708 -6.413 -2.074 1.00 94.62 95 VAL A N 1
ATOM 725 C CA . VAL A 1 95 ? -1.971 -5.440 -3.139 1.00 94.62 95 VAL A CA 1
ATOM 726 C C . VAL A 1 95 ? -2.169 -6.175 -4.450 1.00 94.62 95 VAL A C 1
ATOM 728 O O . VAL A 1 95 ? -1.319 -6.957 -4.883 1.00 94.62 95 VAL A O 1
ATOM 731 N N . ARG A 1 96 ? -3.288 -5.892 -5.114 1.00 93.00 96 ARG A N 1
ATOM 732 C CA . ARG A 1 96 ? -3.721 -6.619 -6.305 1.00 93.00 96 ARG A CA 1
ATOM 733 C C . ARG A 1 96 ? -4.051 -5.692 -7.464 1.00 93.00 96 ARG A C 1
ATOM 735 O O . ARG A 1 96 ? -4.680 -4.655 -7.281 1.00 93.00 96 ARG A O 1
ATOM 742 N N . THR A 1 97 ? -3.674 -6.078 -8.678 1.00 92.00 97 THR A N 1
ATOM 743 C CA . THR A 1 97 ? -3.997 -5.332 -9.902 1.00 92.00 97 THR A CA 1
ATOM 744 C C . THR A 1 97 ? -5.452 -5.479 -10.326 1.00 92.00 97 THR A C 1
ATOM 746 O O . THR A 1 97 ? -6.135 -6.460 -10.033 1.00 92.00 97 THR A O 1
ATOM 749 N N . GLY A 1 98 ? -5.906 -4.524 -11.136 1.00 84.81 98 GLY A N 1
ATOM 750 C CA . GLY A 1 98 ? -7.210 -4.578 -11.779 1.00 84.81 98 GLY A CA 1
ATOM 751 C C . GLY A 1 98 ? -8.310 -3.879 -10.994 1.00 84.81 98 GLY A C 1
ATOM 752 O O . GLY A 1 98 ? -9.460 -4.269 -11.145 1.00 84.81 98 GLY A O 1
ATOM 753 N N . ALA A 1 99 ? -7.991 -2.828 -10.227 1.00 76.94 99 ALA A N 1
ATOM 754 C CA . ALA A 1 99 ? -8.985 -2.008 -9.519 1.00 76.94 99 ALA A CA 1
ATOM 755 C C . ALA A 1 99 ? -10.139 -1.550 -10.425 1.00 76.94 99 ALA A C 1
ATOM 757 O O . ALA A 1 99 ? -11.304 -1.674 -10.061 1.00 76.94 99 ALA A O 1
ATOM 758 N N . ARG A 1 100 ? -9.823 -1.130 -11.658 1.00 73.38 100 ARG A N 1
ATOM 759 C CA . ARG A 1 100 ? -10.813 -0.776 -12.689 1.00 73.38 100 ARG A CA 1
ATOM 760 C C . ARG A 1 100 ? -11.783 -1.909 -13.047 1.00 73.38 100 ARG A C 1
ATOM 762 O O . ARG A 1 100 ? -12.889 -1.643 -13.506 1.00 73.38 100 ARG A O 1
ATOM 769 N N . TYR A 1 101 ? -11.354 -3.156 -12.891 1.00 70.75 101 TYR A N 1
ATOM 770 C CA . TYR A 1 101 ? -12.109 -4.349 -13.266 1.00 70.75 101 TYR A CA 1
ATOM 771 C C . TYR A 1 101 ? -12.740 -5.048 -12.065 1.00 70.75 101 TYR A C 1
ATOM 773 O O . TYR A 1 101 ? -13.377 -6.082 -12.256 1.00 70.75 101 TYR A O 1
ATOM 781 N N . VAL A 1 102 ? -12.580 -4.517 -10.847 1.00 70.12 102 VAL A N 1
ATOM 782 C CA . VAL A 1 102 ? -13.259 -5.060 -9.670 1.00 70.12 102 VAL A CA 1
ATOM 783 C C . VAL A 1 102 ? -14.759 -4.804 -9.843 1.00 70.12 102 VAL A C 1
ATOM 785 O O . VAL A 1 102 ? -15.178 -3.644 -9.868 1.00 70.12 102 VAL A O 1
ATOM 788 N N . PRO A 1 103 ? -15.593 -5.853 -10.000 1.00 69.75 103 PRO A N 1
ATOM 789 C CA . PRO A 1 103 ? -17.015 -5.665 -10.250 1.00 69.75 103 PRO A CA 1
ATOM 790 C C . PRO A 1 103 ? -17.679 -4.929 -9.088 1.00 69.75 103 PRO A C 1
ATOM 792 O O . PRO A 1 103 ? -17.358 -5.190 -7.930 1.00 69.75 103 PRO A O 1
ATOM 795 N N . THR A 1 104 ? -18.697 -4.110 -9.362 1.00 67.31 104 THR A N 1
ATOM 796 C CA . THR A 1 104 ? -19.478 -3.435 -8.308 1.00 67.31 104 THR A CA 1
ATOM 797 C C . THR A 1 104 ? -20.056 -4.425 -7.299 1.00 67.31 104 THR A C 1
ATOM 799 O O . THR A 1 104 ? -20.166 -4.096 -6.130 1.00 67.31 104 THR A O 1
ATOM 802 N N . LYS A 1 105 ? -20.351 -5.667 -7.711 1.00 68.81 105 LYS A N 1
ATOM 803 C CA . LYS A 1 105 ? -20.756 -6.745 -6.797 1.00 68.81 105 LYS A CA 1
ATOM 804 C C . LYS A 1 105 ? -19.652 -7.109 -5.795 1.00 68.81 105 LYS A C 1
ATOM 806 O O . LYS A 1 105 ? -19.943 -7.307 -4.620 1.00 68.81 105 LYS A O 1
ATOM 811 N N . VAL A 1 106 ? -18.397 -7.169 -6.242 1.00 66.12 106 VAL A N 1
ATOM 812 C CA . VAL A 1 106 ? -17.247 -7.379 -5.354 1.00 66.12 106 VAL A CA 1
ATOM 813 C C . VAL A 1 106 ? -17.068 -6.165 -4.455 1.00 66.12 106 VAL A C 1
ATOM 815 O O . VAL A 1 106 ? -16.995 -6.364 -3.257 1.00 66.12 106 VAL A O 1
ATOM 818 N N . LEU A 1 107 ? -17.138 -4.934 -4.975 1.00 62.75 107 LEU A N 1
ATOM 819 C CA . LEU A 1 107 ? -17.081 -3.704 -4.160 1.00 62.75 107 LEU A CA 1
ATOM 820 C C . LEU A 1 107 ? -18.264 -3.556 -3.185 1.00 62.75 107 LEU A C 1
ATOM 822 O O . LEU A 1 107 ? -18.134 -2.955 -2.128 1.00 62.75 107 LEU A O 1
ATOM 826 N N . SER A 1 108 ? -19.429 -4.118 -3.507 1.00 61.03 108 SER A N 1
ATOM 827 C CA . SER A 1 108 ? -20.584 -4.129 -2.602 1.00 61.03 108 SER A CA 1
ATOM 828 C C . SER A 1 108 ? -20.404 -5.103 -1.433 1.00 61.03 108 SER A C 1
ATOM 830 O O . SER A 1 108 ? -21.043 -4.932 -0.400 1.00 61.03 108 SER A O 1
ATOM 832 N N . GLY A 1 109 ? -19.526 -6.105 -1.585 1.00 56.38 109 GLY A N 1
ATOM 833 C CA . GLY A 1 109 ? -19.086 -7.000 -0.509 1.00 56.38 109 GLY A CA 1
ATOM 834 C C . GLY A 1 109 ? -17.797 -6.528 0.178 1.00 56.38 109 GLY A C 1
ATOM 835 O O . GLY A 1 109 ? -17.684 -6.620 1.395 1.00 56.38 109 GLY A O 1
ATOM 836 N N . GLN A 1 110 ? -16.862 -5.965 -0.590 1.00 59.56 110 GLN A N 1
ATOM 837 C CA . GLN A 1 110 ? -15.663 -5.238 -0.168 1.00 59.56 110 GLN A CA 1
ATOM 838 C C . GLN A 1 110 ? -16.048 -3.790 0.081 1.00 59.56 110 GLN A C 1
ATOM 840 O O . GLN A 1 110 ? -15.721 -2.866 -0.663 1.00 59.56 110 GLN A O 1
ATOM 845 N N . PHE A 1 111 ? -16.849 -3.612 1.111 1.00 52.84 111 PHE A N 1
ATOM 846 C CA . PHE A 1 111 ? -17.308 -2.304 1.498 1.00 52.84 111 PHE A CA 1
ATOM 847 C C . PHE A 1 111 ? -16.094 -1.443 1.857 1.00 52.84 111 PHE A C 1
ATOM 849 O O . PHE A 1 111 ? -15.417 -1.678 2.860 1.00 52.84 111 PHE A O 1
ATOM 856 N N . ILE A 1 112 ? -15.867 -0.401 1.067 1.00 54.06 112 ILE A N 1
ATOM 857 C CA . ILE A 1 112 ? -15.026 0.723 1.457 1.00 54.06 112 ILE A CA 1
ATOM 858 C C . ILE A 1 112 ? -15.643 1.258 2.763 1.00 54.06 112 ILE A C 1
ATOM 860 O O . ILE A 1 112 ? -16.681 1.918 2.747 1.00 54.06 112 ILE A O 1
ATOM 864 N N . ASN A 1 113 ? -15.058 0.883 3.904 1.00 54.00 113 ASN A N 1
ATOM 865 C CA . ASN A 1 113 ? -15.469 1.243 5.266 1.00 54.00 113 ASN A CA 1
ATOM 866 C C . ASN A 1 113 ? -16.778 0.620 5.838 1.00 54.00 113 ASN A C 1
ATOM 868 O O . ASN A 1 113 ? -17.399 1.241 6.705 1.00 54.00 113 ASN A O 1
ATOM 872 N N . SER A 1 114 ? -17.217 -0.600 5.465 1.00 48.94 114 SER A N 1
ATOM 873 C CA . SER A 1 114 ? -18.339 -1.280 6.192 1.00 48.94 114 SER A CA 1
ATOM 874 C C . SER A 1 114 ? -17.973 -1.574 7.624 1.00 48.94 114 SER A C 1
ATOM 876 O O . SER A 1 114 ? -18.843 -1.527 8.484 1.00 48.94 114 SER A O 1
ATOM 878 N N . HIS A 1 115 ? -16.711 -1.920 7.872 1.00 53.81 115 HIS A N 1
ATOM 879 C CA . HIS A 1 115 ? -16.221 -2.188 9.209 1.00 53.81 115 HIS A CA 1
ATOM 880 C C . HIS A 1 115 ? -16.450 -0.948 10.083 1.00 53.81 115 HIS A C 1
ATOM 882 O O . HIS A 1 115 ? -17.138 -1.047 11.091 1.00 53.81 115 HIS A O 1
ATOM 888 N N . ILE A 1 116 ? -16.055 0.238 9.602 1.00 57.44 116 ILE A N 1
ATOM 889 C CA . ILE A 1 116 ? -16.301 1.522 10.275 1.00 57.44 116 ILE A CA 1
ATOM 890 C C . ILE A 1 116 ? -17.799 1.772 10.486 1.00 57.44 116 ILE A C 1
ATOM 892 O O . ILE A 1 116 ? -18.193 2.129 11.588 1.00 57.44 116 ILE A O 1
ATOM 896 N N . ARG A 1 117 ? -18.662 1.545 9.484 1.00 56.69 117 ARG A N 1
ATOM 897 C CA . ARG A 1 117 ? -20.121 1.701 9.665 1.00 56.69 117 ARG A CA 1
ATOM 898 C C . ARG A 1 117 ? -20.694 0.728 10.695 1.00 56.69 117 ARG A C 1
ATOM 900 O O . ARG A 1 117 ? -21.401 1.153 11.596 1.00 56.69 117 ARG A O 1
ATOM 907 N N . ARG A 1 118 ? -20.346 -0.558 10.613 1.00 65.56 118 ARG A N 1
ATOM 908 C CA . ARG A 1 118 ? -20.795 -1.600 11.549 1.00 65.56 118 ARG A CA 1
ATOM 909 C C . ARG A 1 118 ? -20.314 -1.324 12.973 1.00 65.56 118 ARG A C 1
ATOM 911 O O . ARG A 1 118 ? -20.967 -1.719 13.935 1.00 65.56 118 ARG A O 1
ATOM 918 N N . LEU A 1 119 ? -19.164 -0.682 13.121 1.00 59.84 119 LEU A N 1
ATOM 919 C CA . LEU A 1 119 ? -18.611 -0.316 14.417 1.00 59.84 119 LEU A CA 1
ATOM 920 C C . LEU A 1 119 ? -19.188 0.985 14.954 1.00 59.84 119 LEU A C 1
ATOM 922 O O . LEU A 1 119 ? -19.493 1.038 16.137 1.00 59.84 119 LEU A O 1
ATOM 926 N N . GLN A 1 120 ? -19.456 1.972 14.099 1.00 61.94 120 GLN A N 1
ATOM 927 C CA . GLN A 1 120 ? -20.251 3.146 14.458 1.00 61.94 120 GLN A CA 1
ATOM 928 C C . GLN A 1 120 ? -21.645 2.725 14.923 1.00 61.94 120 GLN A C 1
ATOM 930 O O . GLN A 1 120 ? -22.068 3.126 15.997 1.00 61.94 120 GLN A O 1
ATOM 935 N N . GLU A 1 121 ? -22.307 1.821 14.200 1.00 75.56 121 GLU A N 1
ATOM 936 C CA . GLU A 1 121 ? -23.591 1.243 14.606 1.00 75.56 121 GLU A CA 1
ATOM 937 C C . GLU A 1 121 ? -23.494 0.525 15.961 1.00 75.56 121 GLU A C 1
ATOM 939 O O . GLU A 1 121 ? -24.362 0.699 16.814 1.00 75.56 121 GLU A O 1
ATOM 944 N N . LYS A 1 122 ? -22.425 -0.248 16.209 1.00 73.19 122 LYS A N 1
ATOM 945 C CA . LYS A 1 122 ? -22.185 -0.892 17.514 1.00 73.19 122 LYS A CA 1
ATOM 946 C C . LYS A 1 122 ? -21.908 0.116 18.633 1.00 73.19 122 LYS A C 1
ATOM 948 O O . LYS A 1 122 ? -22.444 -0.052 19.725 1.00 73.19 122 LYS A O 1
ATOM 953 N N . ARG A 1 123 ? -21.081 1.133 18.383 1.00 73.56 123 ARG A N 1
ATOM 954 C CA . ARG A 1 123 ? -20.760 2.217 19.320 1.00 73.56 123 ARG A CA 1
ATOM 955 C C . ARG A 1 123 ? -22.018 2.993 19.683 1.00 73.56 123 ARG A C 1
ATOM 957 O O . ARG A 1 123 ? -22.288 3.187 20.862 1.00 73.56 123 ARG A O 1
ATOM 964 N N . ASP A 1 124 ? -22.802 3.391 18.690 1.00 73.31 124 ASP A N 1
ATOM 965 C CA . ASP A 1 124 ? -24.023 4.174 18.874 1.00 73.31 124 ASP A CA 1
ATOM 966 C C . ASP A 1 124 ? -25.097 3.335 19.594 1.00 73.31 124 ASP A C 1
ATOM 968 O O . ASP A 1 124 ? -25.760 3.825 20.509 1.00 73.31 124 ASP A O 1
ATOM 972 N N . ALA A 1 125 ? -25.197 2.034 19.290 1.00 74.88 125 ALA A N 1
ATOM 973 C CA . ALA A 1 125 ? -26.049 1.099 20.031 1.00 74.88 125 ALA A CA 1
ATOM 974 C C . ALA A 1 125 ? -25.588 0.861 21.483 1.00 74.88 125 ALA A C 1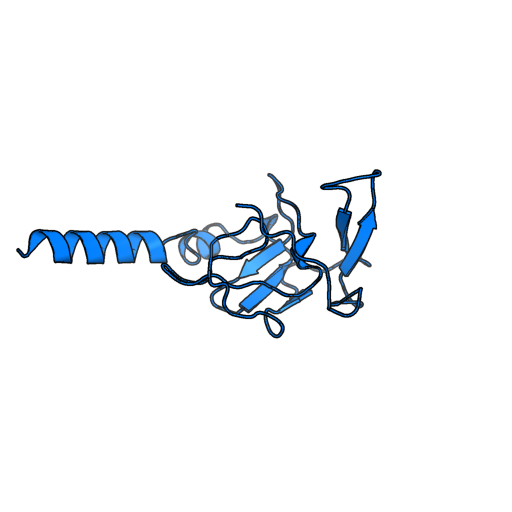
ATOM 976 O O . ALA A 1 125 ? -26.418 0.571 22.345 1.00 74.88 125 ALA A O 1
ATOM 977 N N . ALA A 1 126 ? -24.285 0.956 21.768 1.00 68.62 126 ALA A N 1
ATOM 978 C CA . ALA A 1 126 ? -23.742 0.870 23.124 1.00 68.62 126 ALA A CA 1
ATOM 979 C C . ALA A 1 126 ? -23.934 2.181 23.909 1.00 68.62 126 ALA A C 1
ATOM 981 O O . ALA A 1 126 ? -24.228 2.134 25.100 1.00 68.62 126 ALA A O 1
ATOM 982 N N . ALA A 1 127 ? -23.837 3.336 23.245 1.00 68.31 127 ALA A N 1
ATOM 983 C CA . ALA A 1 127 ? -24.060 4.655 23.838 1.00 68.31 127 ALA A CA 1
ATOM 984 C C . ALA A 1 127 ? -25.543 4.936 24.150 1.00 68.31 127 ALA A C 1
ATOM 986 O O . ALA A 1 127 ? -25.841 5.657 25.095 1.00 68.31 127 ALA A O 1
ATOM 987 N N . GLY A 1 128 ? -26.477 4.338 23.401 1.00 56.16 128 GLY A N 1
ATOM 988 C CA . GLY A 1 128 ? -27.923 4.428 23.655 1.00 56.16 128 GLY A CA 1
ATOM 989 C C . GLY A 1 128 ? -28.468 3.481 24.737 1.00 56.16 128 GLY A C 1
ATOM 990 O O . GLY A 1 128 ? -29.682 3.389 24.894 1.00 56.16 128 GLY A O 1
ATOM 991 N N . LYS A 1 129 ? -27.602 2.741 25.444 1.00 51.72 129 LYS A N 1
ATOM 992 C CA . LYS A 1 129 ? -27.962 1.804 26.530 1.00 51.72 129 LYS A CA 1
ATOM 993 C C . LYS A 1 129 ? -27.562 2.292 27.935 1.00 51.72 129 LYS A C 1
ATOM 995 O O . LYS A 1 129 ? -27.573 1.483 28.862 1.00 51.72 129 LYS A O 1
ATOM 1000 N N . ALA A 1 130 ? -27.201 3.567 28.082 1.00 44.44 130 ALA A N 1
ATOM 1001 C CA . ALA A 1 130 ? -26.922 4.213 29.368 1.00 44.44 130 ALA A CA 1
ATOM 1002 C C . ALA A 1 130 ? -28.167 4.906 29.937 1.00 44.44 130 ALA A C 1
ATOM 1004 O O . ALA A 1 130 ? -28.907 5.522 29.136 1.00 44.44 130 ALA A O 1
#

pLDDT: mean 83.48, std 14.14, range [44.0, 96.62]

Organism: Orbilia oligospora (NCBI:txid2813651)

InterPro domains:
  IPR046341 SET domain superfamily [SSF82199] (32-96)
  IPR053201 Flavunoidine biosynthesis N-methyltransferase [PTHR12350] (26-99)